Protein AF-A0A6V7I9Y3-F1 (afdb_monomer)

Sequence (114 aa):
GKGRWGVCREPEVCPERGQIFYPRDGKCYDKLSRGPCPKGQLLTQDENNLAICSCSSEGELGMYYWRGENGGCYEHYSKGPCSEPGEIFLPGGKCGCRQDLPHYHNDTRKCYPL

Radius of gyration: 17.18 Å; Cα contacts (8 Å, |Δi|>4): 213; chains: 1; bounding box: 39×43×44 Å

Secondary structure (DSSP, 8-state):
---------PPPPPSSTTEEEETTTTEEEETTS-TTSPTT-EEEE-TT--EEEE--SSGGGGGGEE-STT-EE--TTS-TT--STT-EEETTTEEE--TTSTTEETTTTEE---

Solvent-accessible surface area (backbone atoms only — not comparable to full-atom values): 6791 Å² total; per-residue (Å²): 130,87,79,86,83,81,80,93,73,82,81,67,81,47,93,53,88,65,38,41,40,37,82,91,80,72,44,68,33,52,56,55,27,40,72,94,36,60,92,40,20,20,28,43,61,51,100,84,68,45,67,39,67,45,65,41,77,53,77,85,40,24,44,30,21,33,83,58,88,87,55,32,20,41,36,67,54,27,51,56,88,45,80,57,90,33,29,18,17,38,80,74,32,40,67,44,65,53,86,90,41,94,40,40,38,81,92,78,73,28,28,48,64,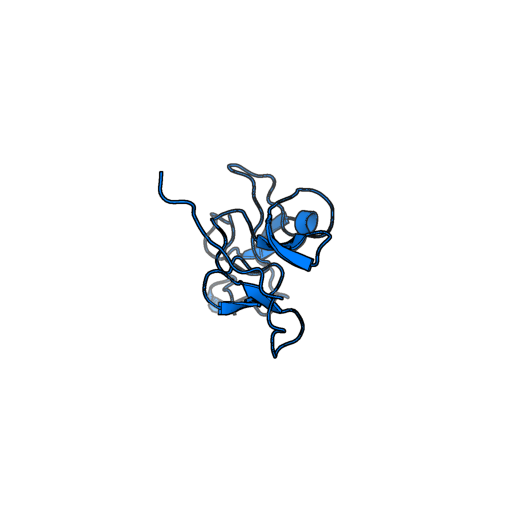130

Nearest PDB structures (foldseek):
  6jza-assembly1_A-2  TM=4.181E-01  e=1.732E+00  Mus musculus
  7rkf-assembly1_L  TM=3.596E-01  e=6.014E+00  Homo sapiens
  1a7b-assembly1_A  TM=3.110E-01  e=5.651E+00  Rattus norvegicus
  3icy-assembly2_B-3  TM=3.400E-01  e=4.689E+00  Chlorobaculum tepidum

pLDDT: mean 92.82, std 8.58, range [55.59, 98.5]

Mean predicted aligned error: 4.91 Å

Organism: NCBI:txid1563983

Foldseek 3Di:
DDDDDDDDDDFDDDPDPQWAQDVVVRDTDHFLACPPHDAQWTWHADPVRHTDTDADCDDPQVQQWAPDDPIGGHDALACRPDPDAQWTQHGPRDTDADPPDPQADPVVRGGHRD

InterPro domains:
  IPR031993 Domain of unknown function DUF4789 [PF16033] (14-89)

Structure (mmCIF, N/CA/C/O backbone):
data_AF-A0A6V7I9Y3-F1
#
_entry.id   AF-A0A6V7I9Y3-F1
#
loop_
_atom_site.group_PDB
_atom_site.id
_atom_site.type_symbol
_atom_site.label_atom_id
_atom_site.label_alt_id
_atom_site.label_comp_id
_atom_site.label_asym_id
_atom_site.label_entity_id
_atom_site.label_seq_id
_atom_site.pdbx_PDB_ins_code
_atom_site.Cartn_x
_atom_site.Cartn_y
_atom_site.Cartn_z
_atom_site.occupancy
_atom_site.B_iso_or_equiv
_atom_site.auth_seq_id
_atom_site.auth_comp_id
_atom_site.auth_asym_id
_atom_site.auth_atom_id
_atom_site.pdbx_PDB_model_num
ATOM 1 N N . GLY A 1 1 ? -23.870 28.256 21.187 1.00 56.16 1 GLY A N 1
ATOM 2 C CA . GLY A 1 1 ? -23.194 27.322 20.264 1.00 56.16 1 GLY A CA 1
ATOM 3 C C . GLY A 1 1 ? -23.880 25.976 20.344 1.00 56.16 1 GLY A C 1
ATOM 4 O O . GLY A 1 1 ? -24.173 25.544 21.449 1.00 56.16 1 GLY A O 1
ATOM 5 N N . LYS A 1 2 ? -24.208 25.345 19.212 1.00 58.22 2 LYS A N 1
ATOM 6 C CA . LYS A 1 2 ? -24.816 24.004 19.202 1.00 58.22 2 LYS A CA 1
ATOM 7 C C . LYS A 1 2 ? -23.751 22.981 19.612 1.00 58.22 2 LYS A C 1
ATOM 9 O O . LYS A 1 2 ? -22.764 22.822 18.900 1.00 58.22 2 LYS A O 1
ATOM 14 N N . GLY A 1 3 ? -23.927 22.341 20.767 1.00 55.59 3 GLY A N 1
ATOM 15 C CA . GLY A 1 3 ? -23.054 21.258 21.218 1.00 55.59 3 GLY A CA 1
ATOM 16 C C . GLY A 1 3 ? -23.084 20.103 20.218 1.00 55.59 3 GLY A C 1
ATOM 17 O O . GLY A 1 3 ? -24.154 19.720 19.745 1.00 55.59 3 GLY A O 1
ATOM 18 N N . ARG A 1 4 ? -21.913 19.576 19.854 1.00 68.94 4 ARG A N 1
ATOM 19 C CA . ARG A 1 4 ? -21.802 18.384 19.007 1.00 68.94 4 ARG A CA 1
ATOM 20 C C . ARG A 1 4 ? -22.028 17.168 19.902 1.00 68.94 4 ARG A C 1
ATOM 22 O O . ARG A 1 4 ? -21.160 16.832 20.696 1.00 68.94 4 ARG A O 1
ATOM 29 N N . TRP A 1 5 ? -23.201 16.555 19.799 1.00 70.81 5 TRP A N 1
ATOM 30 C CA . TRP A 1 5 ? -23.494 15.283 20.457 1.00 70.81 5 TRP A CA 1
ATOM 31 C C . TRP A 1 5 ? -22.954 14.140 19.594 1.00 70.81 5 TRP A C 1
ATOM 33 O O . TRP A 1 5 ? -23.184 14.118 18.385 1.00 70.81 5 TRP A O 1
ATOM 43 N N . GLY A 1 6 ? -22.222 13.214 20.209 1.00 71.69 6 GLY A N 1
ATOM 44 C CA . GLY A 1 6 ? -21.737 11.981 19.591 1.00 71.69 6 GLY A CA 1
ATOM 45 C C . GLY A 1 6 ? -22.023 10.795 20.508 1.00 71.69 6 GLY A C 1
ATOM 46 O O . GLY A 1 6 ? -22.078 10.959 21.725 1.00 71.69 6 GLY A O 1
ATOM 47 N N . VAL A 1 7 ? -22.234 9.618 19.921 1.00 76.69 7 VAL A N 1
ATOM 48 C CA . VAL A 1 7 ? -22.430 8.356 20.649 1.00 76.69 7 VAL A CA 1
ATOM 49 C C . VAL A 1 7 ? -21.166 7.523 20.481 1.00 76.69 7 VAL A C 1
ATOM 51 O O . VAL A 1 7 ? -20.736 7.299 19.349 1.00 76.69 7 VAL A O 1
ATOM 54 N N . CYS A 1 8 ? -20.582 7.064 21.587 1.00 75.88 8 CYS A N 1
ATOM 55 C CA . CYS A 1 8 ? -19.505 6.080 21.542 1.00 75.88 8 CYS A CA 1
ATOM 56 C C . CYS A 1 8 ? -20.077 4.750 21.046 1.00 75.88 8 CYS A C 1
ATOM 58 O O . CYS A 1 8 ? -21.064 4.259 21.594 1.00 75.88 8 CYS A O 1
ATOM 60 N N . ARG A 1 9 ? -19.473 4.181 20.004 1.00 74.56 9 ARG A N 1
ATOM 61 C CA . ARG A 1 9 ? -19.798 2.843 19.506 1.00 74.56 9 ARG A CA 1
ATOM 62 C C . ARG A 1 9 ? -18.543 1.995 19.532 1.00 74.56 9 ARG A C 1
ATOM 64 O O . ARG A 1 9 ? -17.466 2.491 19.204 1.00 74.56 9 ARG A O 1
ATOM 71 N N . GLU A 1 10 ? -18.704 0.742 19.922 1.00 77.75 10 GLU A N 1
ATOM 72 C CA . GLU A 1 10 ? -17.637 -0.243 19.823 1.00 77.75 10 GLU A CA 1
ATOM 73 C C . GLU A 1 10 ? -17.390 -0.568 18.336 1.00 77.75 10 GLU A C 1
ATOM 75 O O . GLU A 1 10 ? -18.363 -0.637 17.575 1.00 77.75 10 GLU A O 1
ATOM 80 N N . PRO A 1 11 ? -16.128 -0.694 17.886 1.00 74.19 11 PRO A N 1
ATOM 81 C CA . PRO A 1 11 ? -15.827 -1.062 16.507 1.00 74.19 11 PRO A CA 1
ATOM 82 C C . PRO A 1 11 ? -16.410 -2.436 16.164 1.00 74.19 11 PRO A C 1
ATOM 84 O O . PRO A 1 11 ? -16.295 -3.376 16.949 1.00 74.19 11 PRO A O 1
ATOM 87 N N . GLU A 1 12 ? -17.005 -2.567 14.980 1.00 85.12 12 GLU A N 1
ATOM 88 C CA . GLU A 1 12 ? -17.444 -3.870 14.481 1.00 85.12 12 GLU A CA 1
ATOM 89 C C . GLU A 1 12 ? -16.231 -4.761 14.162 1.00 85.12 12 GLU A C 1
ATOM 91 O O . GLU A 1 12 ? -15.151 -4.277 13.817 1.00 85.12 12 GLU A O 1
ATOM 96 N N . VAL A 1 13 ? -16.403 -6.079 14.278 1.00 89.50 13 VAL A N 1
ATOM 97 C CA . VAL A 1 13 ? -15.352 -7.057 13.965 1.00 89.50 13 VAL A CA 1
ATOM 98 C C . VAL A 1 13 ? -15.412 -7.406 12.482 1.00 89.50 13 VAL A C 1
ATOM 100 O O . VAL A 1 13 ? -16.469 -7.775 11.971 1.00 89.50 13 VAL A O 1
ATOM 103 N N . CYS A 1 14 ? -14.275 -7.322 11.791 1.00 93.62 14 CYS A N 1
ATOM 104 C CA . CYS A 1 14 ? -14.199 -7.693 10.382 1.00 93.62 14 CYS A CA 1
ATOM 105 C C . CYS A 1 14 ? -14.354 -9.206 10.168 1.00 93.62 14 CYS A C 1
ATOM 107 O O . CYS A 1 14 ? -13.845 -9.994 10.969 1.00 93.62 14 CYS A O 1
ATOM 109 N N . PRO A 1 15 ? -15.026 -9.628 9.081 1.00 92.75 15 PRO A N 1
ATOM 110 C CA . PRO A 1 15 ? -15.257 -11.042 8.799 1.00 92.75 15 PRO A CA 1
ATOM 111 C C . PRO A 1 15 ? -13.963 -11.788 8.448 1.00 92.75 15 PRO A C 1
ATOM 113 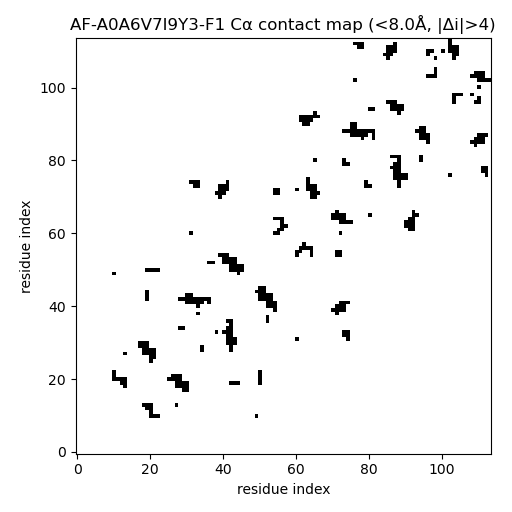O O . PRO A 1 15 ? -13.818 -12.962 8.791 1.00 92.75 15 PRO A O 1
ATOM 116 N N . GLU A 1 16 ? -13.017 -11.121 7.782 1.00 95.12 16 GLU A N 1
ATOM 117 C CA . GLU A 1 16 ? -11.743 -11.714 7.385 1.00 95.12 16 GLU A CA 1
ATOM 118 C C . GLU A 1 16 ? -10.646 -11.410 8.409 1.00 95.12 16 GLU A C 1
ATOM 120 O O . GLU A 1 16 ? -10.522 -10.305 8.947 1.00 95.12 16 GLU A O 1
ATOM 125 N N . ARG A 1 17 ? -9.812 -12.419 8.682 1.00 92.81 17 ARG A N 1
ATOM 126 C CA . ARG A 1 17 ? -8.661 -12.256 9.574 1.00 92.81 17 ARG A CA 1
ATOM 127 C C . ARG A 1 17 ? -7.650 -11.306 8.945 1.00 92.81 17 ARG A C 1
ATOM 129 O O . ARG A 1 17 ? -7.346 -11.419 7.767 1.00 92.81 17 ARG A O 1
ATOM 136 N N . GLY A 1 18 ? -7.070 -10.437 9.768 1.00 93.56 18 GLY A N 1
ATOM 137 C CA . GLY A 1 18 ? -6.079 -9.465 9.311 1.00 93.56 18 GLY A CA 1
ATOM 138 C C . GLY A 1 18 ? -6.683 -8.173 8.762 1.00 93.56 18 GLY A C 1
ATOM 139 O O . GLY A 1 18 ? -5.921 -7.292 8.384 1.00 93.56 18 GLY A O 1
ATOM 140 N N . GLN A 1 19 ? -8.010 -8.019 8.773 1.00 96.75 19 GLN A N 1
ATOM 141 C CA . GLN A 1 19 ? -8.670 -6.754 8.457 1.00 96.75 19 GLN A CA 1
ATOM 142 C C . GLN A 1 19 ? -8.956 -5.915 9.704 1.00 96.75 19 GLN A C 1
ATOM 144 O O . GLN A 1 19 ? -9.18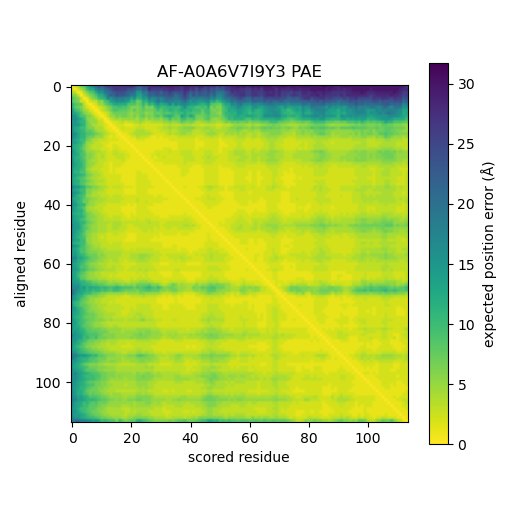6 -6.435 10.797 1.00 96.75 19 GLN A O 1
ATOM 149 N N . ILE A 1 20 ? -8.969 -4.599 9.512 1.00 96.25 20 ILE A N 1
ATOM 150 C CA . ILE A 1 20 ? -9.301 -3.585 10.510 1.00 96.25 20 ILE A CA 1
ATOM 151 C C . ILE A 1 20 ? -10.565 -2.856 10.051 1.00 96.25 20 ILE A C 1
ATOM 153 O O . ILE A 1 20 ? -10.645 -2.376 8.917 1.00 96.25 20 ILE A O 1
ATOM 157 N N . PHE A 1 21 ? -11.543 -2.747 10.949 1.00 95.12 21 PHE A N 1
ATOM 158 C CA . PHE A 1 21 ? -12.764 -1.989 10.703 1.00 95.12 21 PHE A CA 1
ATOM 159 C C . PHE A 1 21 ? -12.485 -0.492 10.812 1.00 95.12 21 PHE A C 1
ATOM 161 O O . PHE A 1 21 ? -11.944 -0.029 11.815 1.00 95.12 21 PHE A O 1
ATOM 168 N N . TYR A 1 22 ? -12.876 0.274 9.797 1.00 94.81 22 TYR A N 1
ATOM 169 C CA . TYR A 1 22 ? -12.715 1.719 9.745 1.00 94.81 22 TYR A CA 1
ATOM 170 C C . TYR A 1 22 ? -14.061 2.418 10.014 1.00 94.81 22 TYR A C 1
ATOM 172 O O . TYR A 1 22 ? -14.922 2.491 9.134 1.00 94.81 22 TYR A O 1
ATOM 180 N N . PRO A 1 23 ? -14.277 2.995 11.214 1.00 89.88 23 PRO A N 1
ATOM 181 C CA . PRO A 1 23 ? -15.608 3.461 11.622 1.00 89.88 23 PRO A CA 1
ATOM 182 C C . PRO A 1 23 ? -16.166 4.623 10.795 1.00 89.88 23 PRO A C 1
ATOM 184 O O . PRO A 1 23 ? -17.371 4.864 10.798 1.00 89.88 23 PRO A O 1
ATOM 187 N N . ARG A 1 24 ? -15.300 5.383 10.112 1.00 89.69 24 ARG A N 1
ATOM 188 C CA . ARG A 1 24 ? -15.706 6.573 9.351 1.00 89.69 24 ARG A CA 1
ATOM 189 C C . ARG A 1 24 ? -16.544 6.218 8.124 1.00 89.69 24 ARG A C 1
ATOM 191 O O . ARG A 1 24 ? -17.411 7.009 7.761 1.00 89.69 24 ARG A O 1
ATOM 198 N N . ASP A 1 25 ? -16.271 5.088 7.482 1.00 93.50 25 ASP A N 1
ATOM 199 C CA . ASP A 1 25 ? -17.017 4.625 6.307 1.00 93.50 25 ASP A CA 1
ATOM 200 C C . ASP A 1 25 ? -17.684 3.257 6.502 1.00 93.50 25 ASP A C 1
ATOM 202 O O . ASP A 1 25 ? -18.414 2.818 5.614 1.00 93.50 25 ASP A O 1
ATOM 206 N N . GLY A 1 26 ? -17.482 2.621 7.661 1.00 92.56 26 GLY A N 1
ATOM 207 C CA . GLY A 1 26 ? -18.116 1.357 8.020 1.00 92.56 26 GLY A CA 1
ATOM 208 C C . GLY A 1 26 ? -17.581 0.166 7.228 1.00 92.56 26 GLY A C 1
ATOM 209 O O . GLY A 1 26 ? -18.331 -0.776 6.983 1.00 92.56 26 GLY A O 1
ATOM 210 N N . LYS A 1 27 ? -16.325 0.217 6.770 1.00 95.19 27 LYS A N 1
ATOM 211 C CA . LYS A 1 27 ? -15.716 -0.834 5.944 1.00 95.19 27 LYS A CA 1
ATOM 212 C C . LYS A 1 27 ? -14.536 -1.503 6.630 1.00 95.19 27 LYS A C 1
ATOM 214 O O . LYS A 1 27 ? -13.902 -0.936 7.513 1.00 95.19 27 LYS A O 1
ATOM 219 N N . CYS A 1 28 ? -14.226 -2.704 6.165 1.00 96.38 28 CYS A N 1
ATOM 220 C CA . CYS A 1 28 ? -13.035 -3.448 6.541 1.00 96.38 28 CYS A CA 1
ATOM 221 C C . CYS A 1 28 ? -11.948 -3.277 5.485 1.00 96.38 28 CYS A C 1
ATOM 223 O O . CYS A 1 28 ? -12.231 -3.271 4.288 1.00 96.38 28 CYS A O 1
ATOM 225 N N . TYR A 1 29 ? -10.715 -3.127 5.950 1.00 97.50 29 TYR A N 1
ATOM 226 C CA . TYR A 1 29 ? -9.533 -2.946 5.116 1.00 97.50 29 TYR A CA 1
ATOM 227 C C . TYR A 1 29 ? -8.394 -3.789 5.672 1.00 97.50 29 TYR A C 1
ATOM 229 O O . TYR A 1 29 ? -8.276 -3.930 6.889 1.00 97.50 29 TYR A O 1
ATOM 237 N N . ASP A 1 30 ? -7.531 -4.306 4.806 1.00 97.44 30 ASP A N 1
ATOM 238 C CA . ASP A 1 30 ? -6.398 -5.118 5.244 1.00 97.44 30 ASP A CA 1
ATOM 239 C C . ASP A 1 30 ? -5.446 -4.29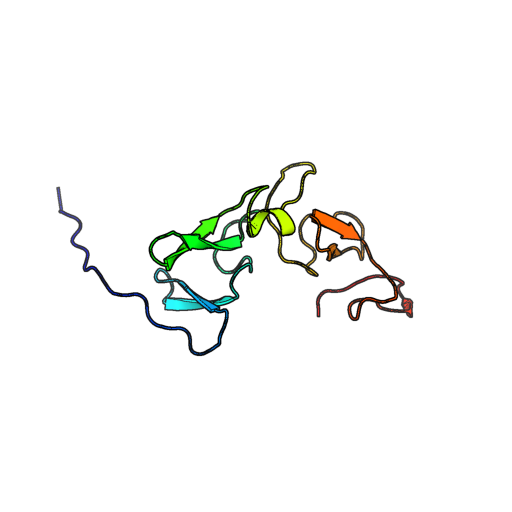9 6.124 1.00 97.44 30 ASP A C 1
ATOM 241 O O . ASP A 1 30 ? -5.110 -3.144 5.826 1.00 97.44 30 ASP A O 1
ATOM 245 N N . LYS A 1 31 ? -5.004 -4.893 7.232 1.00 97.12 31 LYS A N 1
ATOM 246 C CA . LYS A 1 31 ? -3.979 -4.314 8.097 1.00 97.12 31 LYS A CA 1
ATOM 247 C C . LYS A 1 31 ? -2.691 -4.135 7.292 1.00 97.12 31 LYS A C 1
ATOM 249 O O . LYS A 1 31 ? -2.298 -5.014 6.535 1.00 97.12 31 LYS A O 1
ATOM 254 N N . LEU A 1 32 ? -2.032 -2.992 7.478 1.00 97.38 32 LEU A N 1
ATOM 255 C CA . LEU A 1 32 ? -0.839 -2.563 6.737 1.00 97.38 32 LEU A CA 1
ATOM 256 C C . LEU A 1 32 ? -1.084 -2.329 5.234 1.00 97.38 32 LEU A C 1
ATOM 258 O O . LEU A 1 32 ? -0.124 -2.173 4.482 1.00 97.38 32 LEU A O 1
ATOM 262 N N . SER A 1 33 ? -2.345 -2.222 4.802 1.00 97.38 33 SER A N 1
ATOM 263 C CA . SER A 1 33 ? -2.693 -1.632 3.506 1.00 97.38 33 SER A CA 1
ATOM 264 C C . SER A 1 33 ? -2.773 -0.106 3.599 1.00 97.38 33 SER A C 1
ATOM 266 O O . SER A 1 33 ? -2.865 0.463 4.691 1.00 97.38 33 SER A O 1
ATOM 268 N N . ARG A 1 34 ? -2.789 0.599 2.464 1.00 97.44 34 ARG A N 1
ATOM 269 C CA . ARG A 1 34 ? -3.111 2.029 2.446 1.00 97.44 34 ARG A CA 1
ATOM 270 C C . ARG A 1 34 ? -4.562 2.249 2.853 1.00 97.44 34 ARG A C 1
ATOM 272 O O . ARG A 1 34 ? -4.843 3.211 3.557 1.00 97.44 34 ARG A O 1
ATOM 279 N N . GLY A 1 35 ? -5.481 1.393 2.403 1.00 96.12 35 GLY A N 1
ATOM 280 C CA . GLY A 1 35 ? -6.912 1.509 2.687 1.00 96.12 35 GLY A CA 1
ATOM 281 C C . GLY A 1 35 ? -7.427 2.960 2.561 1.00 96.12 35 GLY A C 1
ATOM 282 O O . GLY A 1 35 ? -7.197 3.604 1.527 1.00 96.12 35 GLY A O 1
ATOM 283 N N . PRO A 1 36 ? -8.080 3.509 3.604 1.00 97.25 36 PRO A N 1
ATOM 284 C CA . PRO A 1 36 ? -8.591 4.880 3.618 1.00 97.25 36 PRO A CA 1
ATOM 285 C C . PRO A 1 36 ? -7.525 5.938 3.965 1.00 97.25 36 PRO A C 1
ATOM 287 O O . PRO A 1 36 ? -7.837 7.128 4.031 1.00 97.25 36 PRO A O 1
ATOM 290 N N . CYS A 1 37 ? -6.278 5.535 4.215 1.00 97.94 37 CYS A N 1
ATOM 291 C CA . CYS A 1 37 ? -5.213 6.419 4.666 1.00 97.94 37 CYS A CA 1
ATOM 292 C C . CYS A 1 37 ? -4.651 7.312 3.548 1.00 97.94 37 CYS A C 1
ATOM 294 O O . CYS A 1 37 ? -4.672 6.954 2.358 1.00 97.94 37 CYS A O 1
ATOM 296 N N . PRO A 1 38 ? -4.126 8.498 3.917 1.00 96.69 38 PRO A N 1
ATOM 297 C CA . PRO A 1 38 ? -3.420 9.355 2.977 1.00 96.69 38 PRO A CA 1
ATOM 298 C C . PRO A 1 38 ? -2.139 8.678 2.470 1.00 96.69 38 PRO A C 1
ATOM 300 O O . PRO A 1 38 ? -1.624 7.728 3.060 1.00 96.69 38 PRO A O 1
ATOM 303 N N . LYS A 1 39 ? -1.602 9.189 1.357 1.00 95.50 39 LYS A N 1
ATOM 304 C CA . LYS A 1 39 ? -0.342 8.693 0.791 1.00 95.50 39 LYS A CA 1
ATOM 305 C C . LYS A 1 39 ? 0.778 8.755 1.840 1.00 95.50 39 LYS A C 1
ATOM 307 O O . LYS A 1 39 ? 0.941 9.775 2.502 1.00 95.50 39 LYS A O 1
ATOM 312 N N . GLY A 1 40 ? 1.559 7.679 1.936 1.00 97.06 40 GLY A N 1
ATOM 313 C CA . GLY A 1 40 ? 2.685 7.563 2.866 1.00 97.06 40 GLY A CA 1
ATOM 314 C C . GLY A 1 40 ? 2.303 7.072 4.264 1.00 97.06 40 GLY A C 1
ATOM 315 O O . GLY A 1 40 ? 3.169 7.026 5.134 1.00 97.06 40 GLY A O 1
ATOM 316 N N . GLN A 1 41 ? 1.043 6.696 4.489 1.00 98.38 41 GLN A N 1
ATOM 317 C CA . GLN A 1 41 ? 0.578 6.060 5.719 1.00 98.38 41 GLN A CA 1
ATOM 318 C C . GLN A 1 41 ? -0.138 4.752 5.404 1.00 98.38 41 GLN A C 1
ATOM 320 O O . GLN A 1 41 ? -0.749 4.605 4.344 1.00 98.38 41 GLN A O 1
ATOM 325 N N . LEU A 1 42 ? -0.080 3.826 6.357 1.00 98.50 42 LEU A N 1
ATOM 326 C CA . LEU A 1 42 ? -0.778 2.549 6.295 1.00 98.50 42 LEU A CA 1
ATOM 327 C C . LEU A 1 42 ? -1.757 2.433 7.461 1.00 98.50 42 LEU A C 1
ATOM 329 O O . LEU A 1 42 ? -1.570 3.044 8.520 1.00 98.50 42 LEU A O 1
ATOM 333 N N . LEU A 1 43 ? -2.806 1.650 7.242 1.00 98.38 43 LEU A N 1
ATOM 334 C CA . LEU A 1 43 ? -3.809 1.345 8.242 1.00 98.38 43 LEU A CA 1
ATOM 335 C C . LEU A 1 43 ? -3.230 0.377 9.274 1.00 98.38 43 LEU A C 1
ATOM 337 O O . LEU A 1 43 ? -2.787 -0.722 8.944 1.00 98.38 43 LEU A O 1
ATOM 341 N N . THR A 1 44 ? -3.253 0.777 10.537 1.00 96.94 44 THR A N 1
ATOM 342 C CA . THR A 1 44 ? -2.883 -0.070 11.671 1.00 96.94 44 THR A CA 1
ATOM 343 C C . THR A 1 44 ? -3.809 0.220 12.851 1.00 96.94 44 THR A C 1
ATOM 345 O O . THR A 1 44 ? -4.799 0.940 12.711 1.00 96.94 44 THR A O 1
ATOM 348 N N . GLN A 1 45 ? -3.520 -0.370 14.003 1.00 94.88 45 GLN A N 1
ATOM 349 C CA . GLN A 1 45 ? -4.245 -0.137 15.241 1.00 94.88 45 GLN A CA 1
ATOM 350 C C . GLN A 1 45 ? -3.350 0.548 16.272 1.00 94.88 45 GLN A C 1
ATOM 352 O O . GLN A 1 45 ? -2.141 0.318 16.302 1.00 94.88 45 GLN A O 1
ATOM 357 N N . ASP A 1 46 ? -3.949 1.404 17.094 1.00 92.88 46 ASP A N 1
ATOM 358 C CA . ASP A 1 46 ? -3.299 1.951 18.283 1.00 92.88 46 ASP A CA 1
ATOM 359 C C . ASP A 1 46 ? -3.354 0.960 19.464 1.00 92.88 46 ASP A C 1
ATOM 361 O O . ASP A 1 46 ? -3.830 -0.171 19.343 1.00 92.88 46 ASP A O 1
ATOM 365 N N . GLU A 1 47 ? -2.888 1.396 20.635 1.00 92.38 47 GLU A N 1
ATOM 366 C CA . GLU A 1 47 ? -2.896 0.602 21.873 1.00 92.38 47 GLU A CA 1
ATOM 367 C C . GLU A 1 47 ? -4.312 0.207 22.340 1.00 92.38 47 GLU A C 1
ATOM 369 O O . GLU A 1 47 ? -4.470 -0.757 23.086 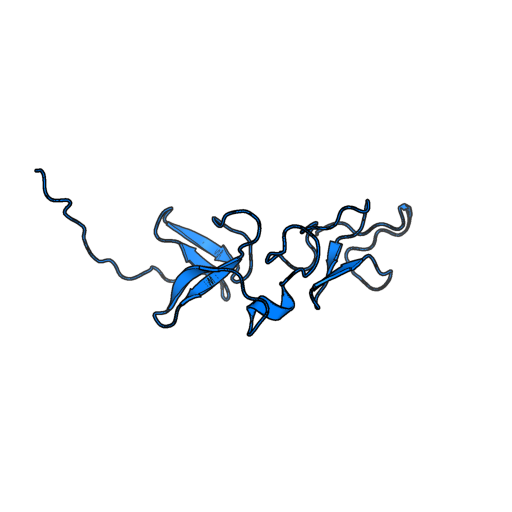1.00 92.38 47 GLU A O 1
ATOM 374 N N . ASN A 1 48 ? -5.349 0.912 21.871 1.00 89.62 48 ASN A N 1
ATOM 375 C CA . ASN A 1 48 ? -6.755 0.639 22.167 1.00 89.62 48 ASN A CA 1
ATOM 376 C C . ASN A 1 48 ? -7.434 -0.209 21.077 1.00 89.62 48 ASN A C 1
ATOM 378 O O . ASN A 1 48 ? -8.655 -0.366 21.094 1.00 89.62 48 ASN A O 1
ATOM 382 N N . ASN A 1 49 ? -6.668 -0.760 20.130 1.00 88.94 49 ASN A N 1
ATOM 383 C CA . ASN A 1 49 ? -7.157 -1.498 18.963 1.00 88.94 49 ASN A CA 1
ATOM 384 C C . ASN A 1 49 ? -8.015 -0.659 17.997 1.00 88.94 49 ASN A C 1
ATOM 386 O O . ASN A 1 49 ? -8.780 -1.211 17.199 1.00 88.94 49 ASN A O 1
ATOM 390 N N . LEU A 1 50 ? -7.893 0.670 18.027 1.00 90.50 50 LEU A N 1
ATOM 391 C CA . LEU A 1 50 ? -8.638 1.560 17.142 1.00 90.50 50 LEU A CA 1
ATOM 392 C C . LEU A 1 50 ? -7.893 1.776 15.829 1.00 90.50 50 LEU A C 1
ATOM 394 O O . LEU A 1 50 ? -6.680 1.965 15.806 1.00 90.50 50 LEU A O 1
ATOM 398 N N . ALA A 1 51 ? -8.644 1.783 14.730 1.00 95.19 51 ALA A N 1
ATOM 399 C CA . ALA A 1 51 ? -8.112 1.999 13.393 1.00 95.19 51 ALA A CA 1
ATOM 400 C C . ALA A 1 51 ? -7.477 3.392 13.255 1.00 95.19 51 ALA A C 1
ATOM 402 O O . ALA A 1 51 ? -8.163 4.414 13.350 1.00 95.19 51 ALA A O 1
ATOM 403 N N . ILE A 1 52 ? -6.177 3.427 12.969 1.00 96.75 52 ILE A N 1
ATOM 404 C CA . ILE A 1 52 ? -5.404 4.648 12.749 1.00 96.75 52 ILE A CA 1
ATOM 405 C C . ILE A 1 52 ? -4.598 4.563 11.454 1.00 96.75 52 ILE A C 1
ATOM 407 O O . ILE A 1 52 ? -4.188 3.492 11.012 1.00 96.75 52 ILE A O 1
ATOM 411 N N . CYS A 1 53 ? -4.326 5.724 10.867 1.00 98.12 53 CYS A N 1
ATOM 412 C CA . CYS A 1 53 ? -3.363 5.858 9.783 1.00 98.12 53 CYS A CA 1
ATOM 413 C C . CYS A 1 53 ? -2.036 6.312 10.374 1.00 98.12 53 CYS A C 1
ATOM 415 O O . CYS A 1 53 ? -1.973 7.362 11.015 1.00 98.12 53 CYS A O 1
ATOM 417 N N . SER A 1 54 ? -0.988 5.515 10.190 1.00 97.81 54 SER A N 1
ATOM 418 C CA . SER A 1 54 ? 0.313 5.794 10.790 1.00 97.81 54 SER A CA 1
ATOM 419 C C . SER A 1 54 ? 1.456 5.441 9.849 1.00 97.81 54 SER A C 1
ATOM 421 O O . SER A 1 54 ? 1.307 4.674 8.895 1.00 97.81 54 SER A O 1
ATOM 423 N N . CYS A 1 55 ? 2.612 6.036 10.120 1.00 98.00 55 CYS A N 1
ATOM 424 C CA . CYS A 1 55 ? 3.875 5.639 9.535 1.00 98.00 55 CYS A CA 1
ATOM 425 C C . CYS A 1 55 ? 5.005 5.853 10.541 1.00 98.00 55 CYS A C 1
ATOM 427 O O . CYS A 1 55 ? 5.098 6.913 11.155 1.00 98.00 55 CYS A O 1
ATOM 429 N N . SER A 1 56 ? 5.864 4.848 10.684 1.00 96.44 56 SER A N 1
ATOM 430 C CA . SER A 1 56 ? 7.062 4.896 11.517 1.00 96.44 56 SER A CA 1
ATOM 431 C C . SER A 1 56 ? 8.187 4.131 10.831 1.00 96.44 56 SER A C 1
ATOM 433 O O . SER A 1 56 ? 7.937 3.138 10.148 1.00 96.44 56 SER A O 1
ATOM 435 N N . SER A 1 57 ? 9.424 4.585 11.018 1.00 95.75 57 SER A N 1
ATOM 436 C CA . SER A 1 57 ? 10.633 3.863 10.606 1.00 95.75 57 SER A CA 1
ATOM 437 C C . SER A 1 57 ? 10.996 2.714 11.552 1.00 95.75 57 SER A C 1
ATOM 439 O O . SER A 1 57 ? 11.923 1.954 11.263 1.00 95.75 57 SER A O 1
ATOM 441 N N . GLU A 1 58 ? 10.260 2.575 12.655 1.00 94.56 58 GLU A N 1
ATOM 442 C CA . GLU A 1 58 ? 10.456 1.587 13.711 1.00 94.56 58 GLU A CA 1
ATOM 443 C C . GLU A 1 58 ? 9.224 0.682 13.876 1.00 94.56 58 GLU A C 1
ATOM 445 O O . GLU A 1 58 ? 8.151 0.928 13.315 1.00 94.56 58 GLU A O 1
ATOM 450 N N . GLY A 1 59 ? 9.380 -0.385 14.663 1.00 93.75 59 GLY A N 1
ATOM 451 C CA . GLY A 1 59 ? 8.311 -1.344 14.939 1.00 93.75 59 GLY A CA 1
ATOM 452 C C . GLY A 1 59 ? 7.803 -2.060 13.683 1.00 93.75 59 GLY A C 1
ATOM 453 O O . GLY A 1 59 ? 8.543 -2.270 12.722 1.00 93.75 59 GLY A O 1
ATOM 454 N N . GLU A 1 60 ? 6.520 -2.429 13.690 1.00 93.06 60 GLU A N 1
ATOM 455 C CA . GLU A 1 60 ? 5.864 -3.150 12.585 1.00 93.06 60 GLU A CA 1
ATOM 456 C C . GLU A 1 60 ? 5.907 -2.363 11.263 1.00 93.06 60 GLU A C 1
ATOM 458 O O . GLU A 1 60 ? 6.118 -2.938 10.194 1.00 93.06 60 GLU A O 1
ATOM 463 N N . LEU A 1 61 ? 5.773 -1.034 11.332 1.00 96.25 61 LEU A N 1
ATOM 464 C CA . LEU A 1 61 ? 5.768 -0.156 10.159 1.00 96.25 61 LEU A CA 1
ATOM 465 C C . LEU A 1 61 ? 7.166 0.068 9.572 1.00 96.25 61 LEU A C 1
ATOM 467 O O . LEU A 1 61 ? 7.276 0.373 8.385 1.00 96.25 61 LEU A O 1
ATOM 471 N N . GLY A 1 62 ? 8.234 -0.170 10.340 1.00 95.81 62 GLY A N 1
ATOM 472 C CA . GLY A 1 62 ? 9.610 -0.017 9.863 1.00 95.81 62 GLY A CA 1
ATOM 473 C C . GLY A 1 62 ? 9.937 -0.894 8.649 1.00 95.81 62 GLY A C 1
ATOM 474 O O . GLY A 1 62 ? 10.739 -0.506 7.800 1.00 95.81 62 GLY A O 1
ATOM 475 N N . MET A 1 63 ? 9.259 -2.038 8.503 1.00 94.94 63 MET A N 1
ATOM 476 C CA . MET A 1 63 ? 9.398 -2.924 7.337 1.00 94.94 63 MET A CA 1
ATOM 477 C C . MET A 1 63 ? 8.814 -2.318 6.053 1.00 94.94 63 MET A C 1
ATOM 479 O O . MET A 1 63 ? 9.200 -2.710 4.949 1.00 94.94 63 MET A O 1
ATOM 483 N N . TYR A 1 64 ? 7.873 -1.387 6.207 1.00 97.69 64 TYR A N 1
ATOM 484 C CA . TYR A 1 64 ? 7.134 -0.697 5.152 1.00 97.69 64 TYR A CA 1
ATOM 485 C C . TYR A 1 64 ? 7.681 0.711 4.895 1.00 97.69 64 TYR A C 1
ATOM 487 O O . TYR A 1 64 ? 7.227 1.391 3.976 1.00 97.69 64 TYR A O 1
ATOM 495 N N . TYR A 1 65 ? 8.644 1.159 5.704 1.00 98.06 65 TYR A N 1
ATOM 496 C CA . TYR A 1 65 ? 9.171 2.512 5.659 1.00 98.06 65 TYR A CA 1
ATOM 497 C C . TYR A 1 65 ? 10.169 2.702 4.514 1.00 98.06 65 TYR A C 1
ATOM 499 O O . TYR A 1 65 ? 11.207 2.041 4.433 1.00 98.06 65 TYR A O 1
ATOM 507 N N . TRP A 1 66 ? 9.883 3.670 3.652 1.00 97.62 66 TRP A N 1
ATOM 508 C CA . TRP A 1 66 ? 10.770 4.163 2.608 1.00 97.62 66 TRP A CA 1
ATOM 509 C C . TRP A 1 66 ? 11.620 5.322 3.129 1.00 97.62 66 TRP A C 1
ATOM 511 O O . TRP A 1 66 ? 11.090 6.340 3.574 1.00 97.62 66 TRP A O 1
ATOM 521 N N . ARG A 1 67 ? 12.948 5.181 3.034 1.00 95.50 67 ARG A N 1
ATOM 522 C CA . ARG A 1 67 ? 13.923 6.191 3.491 1.00 95.50 67 ARG A CA 1
ATOM 523 C C . ARG A 1 67 ? 14.289 7.247 2.441 1.00 95.50 67 ARG A C 1
ATOM 525 O O . ARG A 1 67 ? 15.071 8.136 2.757 1.00 95.50 67 ARG A O 1
ATOM 532 N N . GLY A 1 68 ? 13.795 7.129 1.208 1.00 92.12 68 GLY A N 1
ATOM 533 C CA . GLY A 1 68 ? 14.118 8.080 0.143 1.00 92.12 68 GLY A CA 1
ATOM 534 C C . GLY A 1 68 ? 13.376 9.412 0.276 1.00 92.12 68 GLY A C 1
ATOM 535 O O . GLY A 1 68 ? 12.801 9.733 1.317 1.00 92.12 68 GLY A O 1
ATOM 536 N N . GLU A 1 69 ? 13.389 10.195 -0.803 1.00 88.38 69 GLU A N 1
ATOM 537 C CA . GLU A 1 69 ? 12.733 11.502 -0.840 1.00 88.38 69 GLU A CA 1
ATOM 538 C C . GLU A 1 69 ? 11.229 11.374 -0.547 1.00 88.38 69 GLU A C 1
ATOM 540 O O . GLU A 1 69 ? 10.562 10.478 -1.069 1.00 88.38 69 GLU A O 1
ATOM 545 N N . ASN A 1 70 ? 10.699 12.267 0.298 1.00 84.56 70 ASN A N 1
ATOM 546 C CA . ASN A 1 70 ? 9.322 12.206 0.803 1.00 84.56 70 ASN A CA 1
ATOM 547 C C . ASN A 1 70 ? 9.000 10.853 1.463 1.00 84.56 70 ASN A C 1
ATOM 549 O O . ASN A 1 70 ? 8.030 10.180 1.097 1.00 84.56 70 ASN A O 1
ATOM 553 N N . GLY A 1 71 ? 9.861 10.452 2.407 1.00 93.38 71 GLY A N 1
ATOM 554 C CA . GLY A 1 71 ? 9.745 9.213 3.172 1.00 93.38 71 GLY A CA 1
ATOM 555 C C . GLY A 1 71 ? 8.330 8.946 3.689 1.00 93.38 71 GLY A C 1
ATOM 556 O O . GLY A 1 71 ? 7.536 9.856 3.931 1.00 93.38 71 GLY A O 1
ATOM 557 N N . GLY A 1 72 ? 7.997 7.670 3.818 1.00 97.62 72 GLY A N 1
ATOM 558 C CA . GLY A 1 72 ? 6.647 7.242 4.158 1.00 97.62 72 GLY A CA 1
ATOM 559 C C . GLY A 1 72 ? 6.506 5.732 4.097 1.00 97.62 72 GLY A C 1
ATOM 560 O O . GLY A 1 72 ? 7.446 5.026 3.738 1.00 97.62 72 GLY A O 1
ATOM 561 N N . CYS A 1 73 ? 5.327 5.243 4.445 1.00 98.31 73 CYS A N 1
ATOM 562 C CA . CYS A 1 73 ? 5.038 3.823 4.526 1.00 98.31 73 CYS A CA 1
ATOM 563 C C . CYS A 1 73 ? 4.195 3.394 3.329 1.00 98.31 73 CYS A C 1
ATOM 565 O O . CYS A 1 73 ? 3.233 4.076 2.962 1.00 98.31 73 CYS A O 1
ATOM 567 N N . TYR A 1 74 ? 4.575 2.280 2.708 1.00 97.94 74 TYR A N 1
ATOM 568 C CA . TYR A 1 74 ? 3.971 1.798 1.470 1.00 97.94 74 TYR A CA 1
ATOM 569 C C . TYR A 1 74 ? 3.762 0.290 1.520 1.00 97.94 74 TYR A C 1
ATOM 571 O O . TYR A 1 74 ? 4.580 -0.432 2.080 1.00 97.94 74 TYR A O 1
ATOM 579 N N . GLU A 1 75 ? 2.676 -0.180 0.913 1.00 97.25 75 GLU A N 1
ATOM 580 C CA . GLU A 1 75 ? 2.328 -1.600 0.857 1.00 97.25 75 GLU A CA 1
ATOM 581 C C . GLU A 1 75 ? 3.410 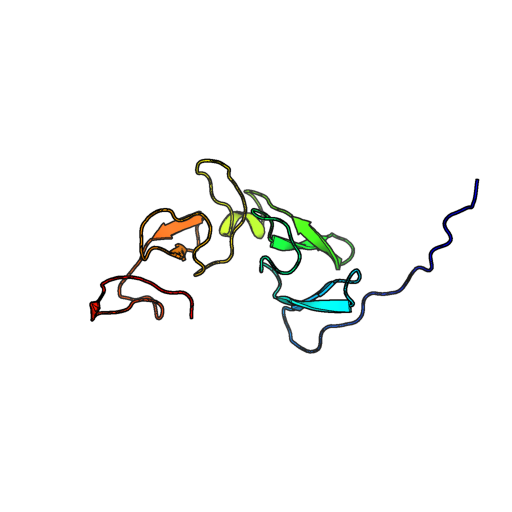-2.401 0.137 1.00 97.25 75 GLU A C 1
ATOM 583 O O . GLU A 1 75 ? 3.896 -1.990 -0.927 1.00 97.25 75 GLU A O 1
ATOM 588 N N . HIS A 1 76 ? 3.773 -3.555 0.693 1.00 97.25 76 HIS A N 1
ATOM 589 C CA . HIS A 1 76 ? 4.690 -4.466 0.019 1.00 97.25 76 HIS A CA 1
ATOM 590 C C . HIS A 1 76 ? 4.080 -4.996 -1.269 1.00 97.25 76 HIS A C 1
ATOM 592 O O . HIS A 1 76 ? 2.874 -5.165 -1.403 1.00 97.25 76 HIS A O 1
ATOM 598 N N . TYR A 1 77 ? 4.962 -5.236 -2.227 1.00 96.94 77 TYR A N 1
ATOM 599 C CA . TYR A 1 77 ? 4.672 -5.717 -3.566 1.00 96.94 77 TYR A CA 1
ATOM 600 C C . TYR A 1 77 ? 3.719 -4.833 -4.390 1.00 96.94 77 TYR A C 1
ATOM 602 O O . TYR A 1 77 ? 3.285 -5.212 -5.475 1.00 96.94 77 TYR A O 1
ATOM 610 N N . SER A 1 78 ? 3.461 -3.611 -3.925 1.00 96.25 78 SER A N 1
ATOM 611 C CA . SER A 1 78 ? 2.756 -2.571 -4.670 1.00 96.25 78 SER A CA 1
ATOM 612 C C . SER A 1 78 ? 3.737 -1.689 -5.449 1.00 96.25 78 SER A C 1
ATOM 614 O O . SER A 1 78 ? 4.951 -1.787 -5.286 1.00 96.25 78 SER A O 1
ATOM 616 N N . LYS A 1 79 ? 3.231 -0.744 -6.251 1.00 95.56 79 LYS A N 1
ATOM 617 C CA . LYS A 1 79 ? 4.085 0.297 -6.851 1.00 95.56 79 LYS A CA 1
ATOM 618 C C . LYS A 1 79 ? 4.795 1.160 -5.792 1.00 95.56 79 LYS A C 1
ATOM 620 O O . LYS A 1 79 ? 5.926 1.586 -6.007 1.00 95.56 79 LYS A O 1
ATOM 625 N N . GLY A 1 80 ? 4.134 1.431 -4.664 1.00 94.69 80 GLY A N 1
ATOM 626 C CA . GLY A 1 80 ? 4.686 2.224 -3.565 1.00 94.69 80 GLY A CA 1
ATOM 627 C C . GLY A 1 80 ? 5.344 3.547 -4.010 1.00 94.69 80 GLY A C 1
ATOM 628 O O . GLY A 1 80 ? 4.748 4.288 -4.801 1.00 94.69 80 GLY A O 1
ATOM 629 N N . PRO A 1 81 ? 6.554 3.866 -3.511 1.00 96.38 81 PRO A N 1
ATOM 630 C CA . PRO A 1 81 ? 7.301 5.066 -3.880 1.00 96.38 81 PRO A CA 1
ATOM 631 C C . PRO A 1 81 ? 8.171 4.882 -5.136 1.00 96.38 81 PRO A C 1
ATOM 633 O O . PRO A 1 81 ? 8.908 5.799 -5.489 1.00 96.38 81 PRO A O 1
ATOM 636 N N . CYS A 1 82 ? 8.135 3.719 -5.792 1.00 95.81 82 CYS A N 1
ATOM 637 C CA . CYS A 1 82 ? 9.100 3.366 -6.829 1.00 95.81 82 CYS A CA 1
ATOM 638 C C . CYS A 1 82 ? 8.907 4.193 -8.107 1.00 95.81 82 CYS A C 1
ATOM 640 O O . CYS A 1 82 ? 7.803 4.275 -8.659 1.00 95.81 82 CYS A O 1
ATOM 642 N N . SER A 1 83 ? 9.996 4.816 -8.566 1.00 94.50 83 SER A N 1
ATOM 643 C CA . SER A 1 83 ? 10.040 5.631 -9.785 1.00 94.50 83 SER A CA 1
ATOM 644 C C . SER A 1 83 ? 10.309 4.7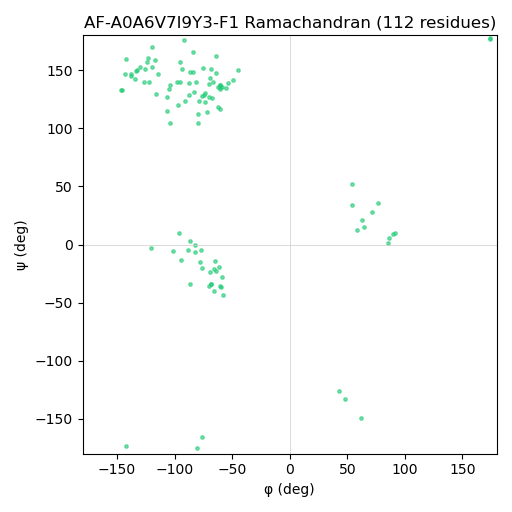95 -11.031 1.00 94.50 83 SER A C 1
ATOM 646 O O . SER A 1 83 ? 9.770 5.101 -12.097 1.00 94.50 83 SER A O 1
ATOM 648 N N . GLU A 1 84 ? 11.110 3.738 -10.894 1.00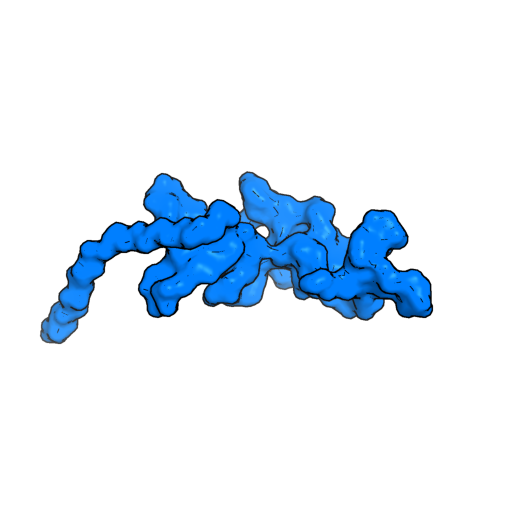 95.44 84 GLU A N 1
ATOM 649 C CA . GLU A 1 84 ? 11.562 2.941 -12.027 1.00 95.44 84 GLU A CA 1
ATOM 650 C C . GLU A 1 84 ? 10.438 2.058 -12.593 1.00 95.44 84 GLU A C 1
ATOM 652 O O . GLU A 1 84 ? 9.753 1.341 -11.850 1.00 95.44 84 GLU A O 1
ATOM 657 N N . PRO A 1 85 ? 10.213 2.077 -13.922 1.00 94.94 85 PRO A N 1
ATOM 658 C CA . PRO A 1 85 ? 9.168 1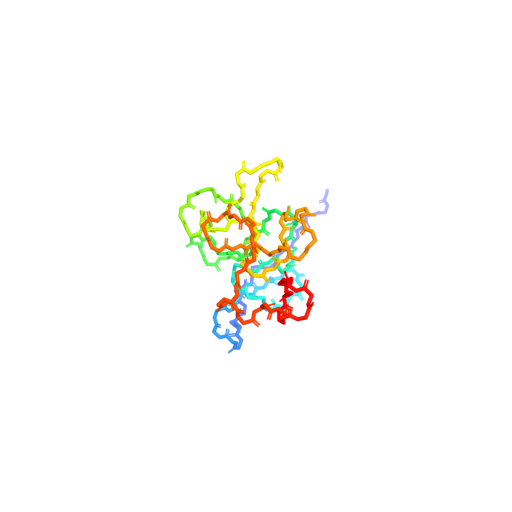.275 -14.540 1.00 94.94 85 PRO A CA 1
ATOM 659 C C . PRO A 1 85 ? 9.368 -0.227 -14.317 1.00 94.94 85 PRO A C 1
ATOM 661 O O . PRO A 1 85 ? 10.283 -0.835 -14.869 1.00 94.94 85 PRO A O 1
ATOM 664 N N . GLY A 1 86 ? 8.420 -0.847 -13.616 1.00 95.88 86 GLY A N 1
ATOM 665 C CA . GLY A 1 86 ? 8.437 -2.284 -13.344 1.00 95.88 86 GLY A CA 1
ATOM 666 C C . GLY A 1 86 ? 9.164 -2.675 -12.064 1.00 95.88 86 GLY A C 1
ATOM 667 O O . GLY A 1 86 ? 9.353 -3.866 -11.833 1.00 95.88 86 GLY A O 1
ATOM 668 N N . GLU A 1 87 ? 9.552 -1.709 -11.234 1.00 97.56 87 GLU A N 1
ATOM 669 C CA . GLU A 1 87 ? 9.865 -1.978 -9.838 1.00 97.56 87 GLU A CA 1
ATOM 670 C C . GLU A 1 87 ? 8.609 -1.921 -8.969 1.00 97.56 87 GLU A C 1
ATOM 672 O O . GLU A 1 87 ? 7.676 -1.152 -9.215 1.00 97.56 87 GLU A O 1
ATOM 677 N N . ILE A 1 88 ? 8.621 -2.740 -7.924 1.00 97.81 88 ILE A N 1
ATOM 678 C CA . ILE A 1 88 ? 7.630 -2.744 -6.852 1.00 97.81 88 ILE A CA 1
ATOM 679 C C . ILE A 1 88 ? 8.340 -2.540 -5.513 1.00 97.81 88 ILE A C 1
ATOM 681 O O . ILE A 1 88 ? 9.552 -2.739 -5.388 1.00 97.81 88 ILE A O 1
ATOM 685 N N . PHE A 1 89 ? 7.589 -2.128 -4.501 1.00 97.69 89 PHE A N 1
ATOM 686 C CA . PHE A 1 89 ? 8.105 -1.879 -3.168 1.00 97.69 89 PHE A CA 1
ATOM 687 C C . PHE A 1 89 ? 8.259 -3.193 -2.405 1.00 97.69 89 PHE A C 1
ATOM 689 O O . PHE A 1 89 ? 7.284 -3.863 -2.087 1.00 97.69 89 PHE A O 1
ATOM 696 N N . LEU A 1 90 ? 9.490 -3.596 -2.126 1.00 97.00 90 LEU A N 1
ATOM 697 C CA . LEU A 1 90 ? 9.810 -4.868 -1.490 1.00 97.00 90 LEU A CA 1
ATOM 698 C C . LEU A 1 90 ? 9.968 -4.713 0.031 1.00 97.00 90 LEU A C 1
ATOM 700 O O . LEU A 1 90 ? 10.341 -3.634 0.510 1.00 97.00 90 LEU A O 1
ATOM 704 N N . PRO A 1 91 ? 9.787 -5.809 0.796 1.00 94.06 91 PRO A N 1
ATOM 705 C CA . PRO A 1 91 ? 10.168 -5.844 2.201 1.00 94.06 91 PRO A CA 1
ATOM 706 C C . PRO A 1 91 ? 11.600 -5.347 2.438 1.00 94.06 91 PRO A C 1
ATOM 708 O O . PRO A 1 91 ? 12.520 -5.618 1.657 1.00 94.06 91 PRO A O 1
ATOM 711 N N . GLY A 1 92 ? 11.783 -4.614 3.538 1.00 90.25 92 GLY A N 1
ATOM 712 C CA . GLY A 1 92 ? 13.049 -3.954 3.872 1.00 90.25 92 GLY A CA 1
ATOM 713 C C . GLY A 1 92 ? 13.165 -2.520 3.347 1.00 90.25 92 GLY A C 1
ATOM 714 O O . GLY A 1 92 ? 14.243 -1.935 3.433 1.00 90.25 92 GLY A O 1
ATOM 715 N N . GLY A 1 93 ? 12.075 -1.946 2.828 1.00 93.19 93 GLY A N 1
ATOM 716 C CA . GLY A 1 93 ? 12.006 -0.521 2.512 1.00 93.19 93 GLY A CA 1
ATOM 717 C C . GLY A 1 93 ? 12.744 -0.132 1.235 1.00 93.19 93 GLY A C 1
ATOM 718 O O . GLY A 1 93 ? 13.364 0.930 1.191 1.00 93.19 93 GLY A O 1
ATOM 719 N N . LYS A 1 94 ? 12.720 -0.995 0.213 1.00 94.94 94 LYS A N 1
ATOM 720 C CA . LYS A 1 94 ? 13.452 -0.792 -1.045 1.00 94.94 94 LYS A CA 1
ATOM 721 C C . LYS A 1 94 ? 12.588 -1.073 -2.265 1.00 94.94 94 LYS A C 1
ATOM 723 O O . LYS A 1 94 ? 11.728 -1.945 -2.230 1.00 94.94 94 LYS A O 1
ATOM 728 N N . CYS A 1 95 ? 12.869 -0.373 -3.353 1.00 96.75 95 CYS A N 1
ATOM 729 C CA . CYS A 1 95 ? 12.316 -0.695 -4.660 1.00 96.75 95 CYS A CA 1
ATOM 730 C C . CYS A 1 95 ? 13.155 -1.772 -5.344 1.00 96.75 95 CYS A C 1
ATOM 732 O O . CYS A 1 95 ? 14.358 -1.891 -5.094 1.00 96.75 95 CYS A O 1
ATOM 734 N N . GLY A 1 96 ? 12.504 -2.604 -6.148 1.00 96.94 96 GLY A N 1
ATOM 735 C CA . GLY A 1 96 ? 13.205 -3.566 -6.978 1.00 96.94 96 GLY A CA 1
ATOM 736 C C . GLY A 1 96 ? 12.277 -4.514 -7.714 1.00 96.94 96 GLY A C 1
ATOM 737 O O . GLY A 1 96 ? 11.058 -4.520 -7.538 1.00 96.94 96 GLY A O 1
ATOM 738 N N . CYS A 1 97 ? 12.892 -5.360 -8.530 1.00 98.00 97 CYS A N 1
ATOM 739 C CA . CYS A 1 97 ? 12.227 -6.442 -9.230 1.00 98.00 97 CYS A CA 1
ATOM 740 C C . CYS A 1 97 ? 13.175 -7.639 -9.341 1.00 98.00 97 CYS A C 1
ATOM 742 O O . CYS A 1 97 ? 14.349 -7.478 -9.672 1.00 98.00 97 CYS A O 1
ATOM 744 N N . ARG A 1 98 ? 12.691 -8.843 -9.015 1.00 96.50 98 ARG A N 1
ATOM 745 C CA . ARG A 1 98 ? 13.497 -10.073 -9.000 1.00 96.50 98 ARG A CA 1
ATOM 746 C C . ARG A 1 98 ? 12.739 -11.209 -9.680 1.00 96.50 98 ARG A C 1
ATOM 748 O O . ARG A 1 98 ? 11.530 -11.307 -9.510 1.00 96.50 98 ARG A O 1
ATOM 755 N N . GLN A 1 99 ? 13.460 -12.057 -10.413 1.00 97.12 99 GLN A N 1
ATOM 756 C CA . GLN A 1 99 ? 12.895 -13.160 -11.208 1.00 97.12 99 GLN A CA 1
ATOM 757 C C . GLN A 1 99 ? 12.206 -14.244 -10.371 1.00 97.12 99 GLN A C 1
ATOM 759 O O . GLN A 1 99 ? 11.356 -14.961 -10.881 1.00 97.12 99 GLN A O 1
ATOM 764 N N . ASP A 1 100 ? 12.561 -14.364 -9.091 1.00 96.38 100 ASP A N 1
ATOM 765 C CA . ASP A 1 100 ? 11.964 -15.317 -8.152 1.00 96.38 100 ASP A CA 1
ATOM 766 C C . ASP A 1 100 ? 10.640 -14.824 -7.549 1.00 96.38 100 ASP A C 1
ATOM 768 O O . ASP A 1 100 ? 9.987 -15.559 -6.810 1.00 96.38 100 ASP A O 1
ATOM 772 N N . LEU A 1 101 ? 10.237 -13.580 -7.822 1.00 96.56 101 LEU A N 1
ATOM 773 C CA . LEU A 1 101 ? 8.965 -13.053 -7.344 1.00 96.56 101 LEU A CA 1
ATOM 774 C C . LEU A 1 101 ? 7.820 -13.522 -8.250 1.00 96.56 101 LEU A C 1
ATOM 776 O O . LEU A 1 101 ? 7.941 -13.422 -9.468 1.00 96.56 101 LEU A O 1
ATOM 780 N N . PRO A 1 102 ? 6.651 -13.882 -7.690 1.00 97.31 102 PRO A N 1
ATOM 781 C CA . PRO A 1 102 ? 5.469 -14.217 -8.495 1.00 97.31 102 PRO A CA 1
ATOM 782 C C . PRO A 1 102 ? 4.930 -13.021 -9.300 1.00 97.31 102 PRO A C 1
ATOM 784 O O . PRO A 1 102 ? 4.150 -13.186 -10.227 1.00 97.31 102 PRO A O 1
ATOM 787 N N . HIS A 1 103 ? 5.380 -11.815 -8.957 1.00 97.19 103 HIS A N 1
ATOM 788 C CA . HIS A 1 103 ? 5.070 -10.551 -9.616 1.00 97.19 103 HIS A CA 1
ATOM 789 C C . HIS A 1 103 ? 5.870 -10.358 -10.912 1.00 97.19 103 HIS A C 1
ATOM 791 O O . HIS A 1 103 ? 5.574 -9.448 -11.685 1.00 97.19 103 HIS A O 1
ATOM 797 N N . TYR A 1 104 ? 6.933 -11.148 -11.116 1.00 98.19 104 TYR A N 1
ATOM 798 C CA . TYR A 1 104 ? 7.846 -11.005 -12.241 1.00 98.19 104 TYR A CA 1
ATOM 799 C C . TYR A 1 104 ? 7.220 -11.517 -13.533 1.00 98.19 104 TYR A C 1
ATOM 801 O O . TYR A 1 104 ? 6.781 -12.660 -13.629 1.00 98.19 104 TYR A O 1
ATOM 809 N N . HIS A 1 105 ? 7.258 -10.683 -14.561 1.00 97.94 105 HIS A N 1
ATOM 810 C CA . HIS A 1 105 ? 6.812 -11.026 -15.897 1.00 97.94 105 HIS A CA 1
ATOM 811 C C . HIS A 1 105 ? 8.020 -11.219 -16.820 1.00 97.94 105 HIS A C 1
ATOM 813 O O . HIS A 1 105 ? 8.759 -10.269 -17.101 1.00 97.94 105 HIS A O 1
ATOM 819 N N . ASN A 1 106 ? 8.215 -12.452 -17.304 1.00 96.56 106 ASN A N 1
ATOM 820 C CA . ASN A 1 106 ? 9.400 -12.847 -18.074 1.00 96.56 106 ASN A CA 1
ATOM 821 C C . ASN A 1 106 ? 9.607 -12.014 -19.344 1.00 96.56 106 ASN A C 1
ATOM 823 O O . ASN A 1 106 ? 10.724 -11.561 -19.597 1.00 96.56 106 ASN A O 1
ATOM 827 N N . ASP A 1 107 ? 8.545 -11.754 -20.107 1.00 97.44 107 ASP A N 1
ATOM 828 C CA . ASP A 1 107 ? 8.685 -11.106 -21.417 1.00 97.44 107 ASP A CA 1
ATOM 829 C C . ASP A 1 107 ? 9.094 -9.635 -21.297 1.00 97.44 107 ASP A C 1
ATOM 831 O O . ASP A 1 107 ? 9.875 -9.122 -22.097 1.00 97.44 107 ASP A O 1
ATOM 835 N N . THR A 1 108 ? 8.590 -8.942 -20.271 1.00 97.44 108 THR A N 1
ATOM 836 C CA . THR A 1 108 ? 8.865 -7.511 -20.063 1.00 97.44 108 THR A CA 1
ATOM 837 C C . THR A 1 108 ? 10.031 -7.268 -19.114 1.00 97.44 108 THR A C 1
ATOM 839 O O . THR A 1 108 ? 10.530 -6.145 -19.057 1.00 97.44 108 THR A O 1
ATOM 842 N N . ARG A 1 109 ? 10.470 -8.303 -18.385 1.00 96.88 109 ARG A N 1
ATOM 843 C CA . ARG A 1 109 ? 11.462 -8.238 -17.302 1.00 96.88 109 ARG A CA 1
ATOM 844 C C . ARG A 1 109 ? 11.094 -7.225 -16.214 1.00 96.88 109 ARG A C 1
ATOM 846 O O . ARG A 1 109 ? 11.971 -6.576 -15.646 1.00 96.88 109 ARG A O 1
ATOM 853 N N . LYS A 1 110 ? 9.795 -7.075 -15.955 1.00 97.88 110 LYS A N 1
ATOM 854 C CA . LYS A 1 110 ? 9.215 -6.120 -15.003 1.00 97.88 110 LYS A CA 1
ATOM 855 C C . LYS A 1 110 ? 8.353 -6.847 -13.986 1.00 97.88 110 LYS A C 1
ATOM 857 O O . LYS A 1 110 ? 7.857 -7.935 -14.261 1.00 97.88 110 LYS A O 1
ATOM 862 N N . CYS A 1 111 ? 8.159 -6.218 -12.838 1.00 98.19 111 CYS A N 1
ATOM 863 C CA . CYS A 1 111 ? 7.285 -6.697 -11.788 1.00 98.19 111 CYS A CA 1
ATOM 864 C C . CYS A 1 111 ? 5.983 -5.891 -11.782 1.00 98.19 111 CYS A C 1
ATOM 866 O O . CYS A 1 111 ? 6.010 -4.664 -11.912 1.00 98.19 111 CYS A O 1
ATOM 868 N N . TYR A 1 112 ? 4.855 -6.579 -11.615 1.00 96.06 112 TYR A N 1
ATOM 869 C CA . TYR A 1 112 ? 3.527 -5.975 -11.527 1.00 96.06 112 TYR A CA 1
ATOM 870 C C . TYR A 1 112 ? 2.819 -6.452 -10.253 1.00 96.06 112 TYR A C 1
ATOM 872 O O . TYR A 1 112 ? 2.947 -7.631 -9.920 1.00 96.06 112 TYR A O 1
ATOM 880 N N . PRO A 1 113 ? 2.095 -5.572 -9.535 1.00 93.19 113 PRO A N 1
ATOM 881 C CA . PRO A 1 113 ? 1.210 -5.994 -8.451 1.00 93.19 113 PRO A CA 1
ATOM 882 C C . PRO A 1 113 ? 0.223 -7.059 -8.951 1.00 93.19 113 PRO A C 1
ATOM 884 O O . PRO A 1 113 ? -0.252 -6.946 -10.085 1.00 93.19 113 PRO A O 1
ATOM 887 N N . LEU A 1 114 ? -0.028 -8.080 -8.128 1.00 88.50 114 LEU A N 1
ATOM 888 C CA . LEU A 1 114 ? -0.964 -9.170 -8.433 1.00 88.50 114 LEU A CA 1
ATOM 889 C C . LEU A 1 114 ? -2.425 -8.750 -8.246 1.00 88.50 114 LEU A C 1
ATOM 891 O O . LEU A 1 114 ? -2.681 -7.862 -7.401 1.00 88.50 114 LEU A O 1
#